Protein AF-A0A652NNW9-F1 (afdb_monomer_lite)

pLDDT: mean 70.36, std 19.03, range [35.19, 95.0]

Foldseek 3Di:
DDAAPQGKDKDWDQDPPDCKIKIWIDGHLATFKIFIDSDVVLVVQLHCCRNVPHAPVVSCVSRVRIDGDPVSVVCSVPVDDNPVRVVVRVVVVVVPPPPVNVVVVVVVVVVVVVVPPDPDPPPPDDDDDDDDDDDDDDD

Structure (mmCIF, N/CA/C/O backbone):
data_AF-A0A652NNW9-F1
#
_entry.id   AF-A0A652NNW9-F1
#
loop_
_atom_site.group_PDB
_atom_site.id
_atom_site.type_symbol
_atom_site.label_atom_id
_atom_site.label_alt_id
_atom_site.label_comp_id
_atom_site.label_asym_id
_atom_site.label_entity_id
_atom_site.label_seq_id
_atom_site.pdbx_PDB_ins_code
_atom_site.Cartn_x
_atom_site.Cartn_y
_atom_site.Cartn_z
_atom_site.occupancy
_atom_site.B_iso_or_equiv
_atom_site.auth_seq_id
_atom_site.auth_comp_id
_atom_site.auth_asym_id
_atom_site.auth_atom_id
_atom_site.pdbx_PDB_model_num
ATOM 1 N N . MET A 1 1 ? -8.348 4.248 -7.681 1.00 78.88 1 MET A N 1
ATOM 2 C CA . MET A 1 1 ? -7.909 4.688 -6.336 1.00 78.88 1 MET A CA 1
ATOM 3 C C . MET A 1 1 ? -9.017 4.327 -5.373 1.00 78.88 1 MET A C 1
ATOM 5 O O . MET A 1 1 ? -10.157 4.627 -5.691 1.00 78.88 1 MET A O 1
ATOM 9 N N . PHE A 1 2 ? -8.690 3.680 -4.256 1.00 80.44 2 PHE A N 1
ATOM 10 C CA . PHE A 1 2 ? -9.660 3.247 -3.246 1.00 80.44 2 PHE A CA 1
ATOM 11 C C . PHE A 1 2 ? -9.326 3.916 -1.918 1.00 80.44 2 PHE A C 1
ATOM 13 O O . PHE A 1 2 ? -8.153 3.932 -1.551 1.00 80.44 2 PHE A O 1
ATOM 20 N N . ASN A 1 3 ? -10.329 4.461 -1.232 1.00 83.75 3 ASN A N 1
ATOM 21 C CA . ASN A 1 3 ? -10.195 5.104 0.074 1.00 83.75 3 ASN A CA 1
ATOM 22 C C . ASN A 1 3 ? -11.152 4.441 1.060 1.00 83.75 3 ASN A C 1
ATOM 24 O O . ASN A 1 3 ? -12.248 4.038 0.673 1.00 83.75 3 ASN A O 1
ATOM 28 N N . THR A 1 4 ? -10.759 4.394 2.323 1.00 81.88 4 THR A N 1
ATOM 29 C CA . THR A 1 4 ? -11.580 3.912 3.436 1.00 81.88 4 THR A CA 1
ATOM 30 C C . THR A 1 4 ? -11.778 5.019 4.473 1.00 81.88 4 THR A C 1
ATOM 32 O O . THR A 1 4 ? -11.062 6.023 4.483 1.00 81.88 4 THR A O 1
ATOM 35 N N . ALA A 1 5 ? -12.773 4.849 5.348 1.00 78.12 5 ALA A N 1
ATOM 36 C CA . ALA A 1 5 ? -13.125 5.838 6.369 1.00 78.12 5 ALA A CA 1
ATOM 37 C C . ALA A 1 5 ? -12.022 6.053 7.424 1.00 78.12 5 ALA A C 1
ATOM 39 O O . ALA A 1 5 ? -11.925 7.131 7.997 1.00 78.12 5 ALA A O 1
ATOM 40 N N . ASP A 1 6 ? -11.158 5.060 7.641 1.00 79.94 6 ASP A N 1
ATOM 41 C CA . ASP A 1 6 ? -10.018 5.113 8.564 1.00 79.94 6 ASP A CA 1
ATOM 42 C C . ASP A 1 6 ? -8.763 5.759 7.946 1.00 79.94 6 ASP A C 1
ATOM 44 O O . ASP A 1 6 ? -7.664 5.632 8.479 1.00 79.94 6 ASP A O 1
ATOM 48 N N . GLY A 1 7 ? -8.898 6.441 6.803 1.00 81.19 7 GLY A N 1
ATOM 49 C CA . GLY A 1 7 ? -7.799 7.157 6.153 1.00 81.19 7 GLY A CA 1
ATOM 50 C C . GLY A 1 7 ? -6.817 6.258 5.401 1.00 81.19 7 GLY A C 1
ATOM 51 O O . GLY A 1 7 ? -5.797 6.750 4.906 1.00 81.19 7 GLY A O 1
ATOM 52 N N . ARG A 1 8 ? -7.105 4.956 5.266 1.00 86.81 8 ARG A N 1
ATOM 53 C CA . ARG A 1 8 ? -6.323 4.079 4.394 1.00 86.81 8 ARG A CA 1
ATOM 54 C C . ARG A 1 8 ? -6.695 4.293 2.936 1.00 86.81 8 ARG A C 1
ATOM 56 O O . ARG A 1 8 ? -7.828 4.598 2.561 1.00 86.81 8 ARG A O 1
ATOM 63 N N . ARG A 1 9 ? -5.699 4.118 2.075 1.00 91.06 9 ARG A N 1
ATOM 64 C CA . ARG A 1 9 ? -5.852 4.297 0.635 1.00 91.06 9 ARG A CA 1
ATOM 65 C C . ARG A 1 9 ? -4.994 3.325 -0.156 1.00 91.06 9 ARG A C 1
ATOM 67 O O . ARG A 1 9 ? -3.862 3.032 0.214 1.00 91.06 9 ARG A O 1
ATOM 74 N N . VAL A 1 10 ? -5.510 2.898 -1.305 1.00 91.56 10 VAL A N 1
ATOM 75 C CA . VAL A 1 10 ? -4.767 2.141 -2.319 1.00 91.56 10 VAL A CA 1
ATOM 76 C C . VAL A 1 10 ? -4.722 2.919 -3.626 1.00 91.56 10 VAL A C 1
ATOM 78 O O . VAL A 1 10 ? -5.746 3.374 -4.153 1.00 91.56 10 VAL A O 1
ATOM 81 N N . ILE A 1 11 ? -3.522 3.040 -4.186 1.00 90.88 11 ILE A N 1
ATOM 82 C CA . ILE A 1 11 ? -3.314 3.487 -5.561 1.00 90.88 11 ILE A CA 1
ATOM 83 C C . ILE A 1 11 ? -2.795 2.303 -6.367 1.00 90.88 11 ILE A C 1
ATOM 85 O O . ILE A 1 11 ? -1.743 1.751 -6.051 1.00 90.88 11 ILE A O 1
ATOM 89 N N . VAL A 1 12 ? -3.527 1.957 -7.423 1.00 90.69 12 VAL A N 1
ATOM 90 C CA . VAL A 1 12 ? -3.099 1.005 -8.447 1.00 90.69 12 VAL A CA 1
ATOM 91 C C . VAL A 1 12 ? -2.824 1.798 -9.716 1.00 90.69 12 VAL A C 1
ATOM 93 O O . VAL A 1 12 ? -3.669 2.593 -10.130 1.00 90.69 12 VAL A O 1
ATOM 96 N N . ALA A 1 13 ? -1.651 1.610 -10.308 1.00 88.31 13 ALA A N 1
ATOM 97 C CA . ALA A 1 13 ? -1.300 2.191 -11.596 1.00 88.31 13 ALA A CA 1
ATOM 98 C C . ALA A 1 13 ? -0.727 1.112 -12.511 1.00 88.31 13 ALA A C 1
ATOM 100 O O . ALA A 1 13 ? 0.170 0.365 -12.110 1.00 88.31 13 ALA A O 1
ATOM 101 N N . THR A 1 14 ? -1.241 1.048 -13.732 1.00 82.19 14 THR A N 1
ATOM 102 C CA . THR A 1 14 ? -0.769 0.152 -14.790 1.00 82.19 14 THR A CA 1
ATOM 103 C C . THR A 1 14 ? 0.314 0.882 -15.579 1.00 82.19 14 THR A C 1
ATOM 105 O O . THR A 1 14 ? 0.111 2.034 -15.947 1.00 82.19 14 THR A O 1
ATOM 108 N N . GLY A 1 15 ? 1.482 0.264 -15.762 1.00 69.81 15 GLY A N 1
ATOM 109 C CA . GLY A 1 15 ? 2.543 0.835 -16.596 1.00 69.81 15 GLY A CA 1
ATOM 110 C C . GLY A 1 15 ? 2.398 0.431 -18.063 1.00 69.81 15 GLY A C 1
ATOM 111 O O . GLY A 1 15 ? 1.981 -0.689 -18.351 1.00 69.81 15 GLY A O 1
ATOM 112 N N . ASP A 1 16 ? 2.824 1.312 -18.966 1.00 61.56 16 ASP A N 1
ATOM 113 C CA . ASP A 1 16 ? 2.581 1.210 -20.416 1.00 61.56 16 ASP A CA 1
ATOM 114 C C . ASP A 1 16 ? 3.426 0.135 -21.139 1.00 61.56 16 ASP A C 1
ATOM 116 O O . ASP A 1 16 ? 3.306 -0.020 -22.349 1.00 61.56 16 ASP A O 1
ATOM 120 N N . GLY A 1 17 ? 4.293 -0.607 -20.432 1.00 55.25 17 GLY A N 1
ATOM 121 C CA . GLY A 1 17 ? 5.323 -1.444 -21.069 1.00 55.25 17 GLY A C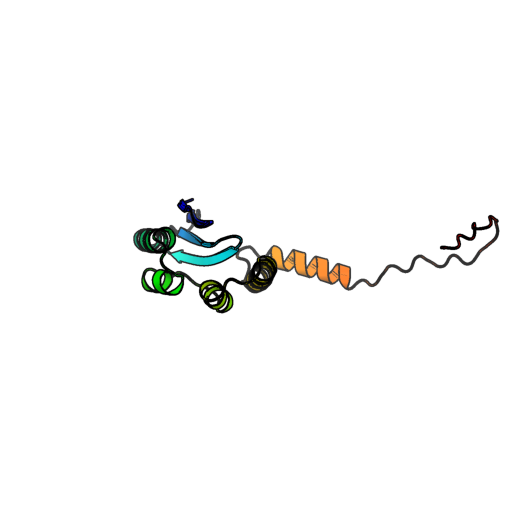A 1
ATOM 122 C C . GLY A 1 17 ? 5.360 -2.940 -20.737 1.00 55.25 17 GLY A C 1
ATOM 123 O O . GLY A 1 17 ? 6.032 -3.667 -21.452 1.00 55.25 17 GLY A O 1
ATOM 124 N N . GLU A 1 18 ? 4.690 -3.435 -19.687 1.00 60.97 18 GLU A N 1
ATOM 125 C CA . GLU A 1 18 ? 4.943 -4.817 -19.202 1.00 60.97 18 GLU A CA 1
ATOM 126 C C . GLU A 1 18 ? 3.744 -5.519 -18.529 1.00 60.97 18 GLU A C 1
ATOM 128 O O . GLU A 1 18 ? 3.934 -6.447 -17.748 1.00 60.97 18 GLU A O 1
ATOM 133 N N . HIS A 1 19 ? 2.496 -5.078 -18.751 1.00 63.62 19 HIS A N 1
ATOM 134 C CA . HIS A 1 19 ? 1.322 -5.593 -18.006 1.00 63.62 19 HIS A CA 1
ATOM 135 C C . HIS A 1 19 ? 1.517 -5.578 -16.480 1.00 63.62 19 HIS A C 1
ATOM 137 O O . HIS A 1 19 ? 0.910 -6.346 -15.738 1.00 63.62 19 HIS A O 1
ATOM 143 N N . ARG A 1 20 ? 2.402 -4.705 -15.992 1.00 80.50 20 ARG A N 1
ATOM 144 C CA . ARG A 1 20 ? 2.800 -4.674 -14.595 1.00 80.50 20 ARG A CA 1
ATOM 145 C C . ARG A 1 20 ? 1.973 -3.630 -13.872 1.00 80.50 20 ARG A C 1
ATOM 147 O O . ARG A 1 20 ? 2.058 -2.431 -14.144 1.00 80.50 20 ARG A O 1
ATOM 154 N N . HIS A 1 21 ? 1.189 -4.098 -12.920 1.00 86.44 21 HIS A N 1
ATOM 155 C CA . HIS A 1 21 ? 0.424 -3.278 -12.007 1.00 86.44 21 HIS A CA 1
ATOM 156 C C . HIS A 1 21 ? 1.310 -2.892 -10.829 1.00 86.44 21 HIS A C 1
ATOM 158 O O . HIS A 1 21 ? 1.831 -3.743 -10.109 1.00 86.44 21 HIS A O 1
ATOM 164 N N . SER A 1 22 ? 1.486 -1.592 -10.627 1.00 88.62 22 SER A N 1
ATOM 165 C CA . SER A 1 22 ? 2.101 -1.045 -9.424 1.00 88.62 22 SER A CA 1
ATOM 166 C C . SER A 1 22 ? 1.029 -0.734 -8.388 1.00 88.62 22 SER A C 1
ATOM 168 O O . SER A 1 22 ? 0.004 -0.133 -8.704 1.00 88.62 22 SER A O 1
ATOM 170 N N . VAL A 1 23 ? 1.281 -1.139 -7.148 1.00 90.25 23 VAL A N 1
ATOM 171 C CA . VAL A 1 23 ? 0.391 -0.939 -6.006 1.00 90.25 23 VAL A CA 1
ATOM 172 C C . VAL A 1 23 ? 1.119 -0.105 -4.962 1.00 90.25 23 VAL A C 1
ATOM 174 O O . VAL A 1 23 ? 2.298 -0.333 -4.670 1.00 90.25 23 VAL A O 1
ATOM 177 N N . ARG A 1 24 ? 0.422 0.882 -4.401 1.00 91.50 24 ARG A N 1
ATOM 178 C CA . ARG A 1 24 ? 0.881 1.692 -3.269 1.00 91.50 24 ARG A CA 1
ATOM 179 C C . ARG A 1 24 ? -0.200 1.714 -2.198 1.00 91.50 24 ARG A C 1
ATOM 181 O O . ARG A 1 24 ? -1.334 2.099 -2.490 1.00 91.50 24 ARG A O 1
ATOM 188 N N . LEU A 1 25 ? 0.175 1.312 -0.989 1.00 90.81 25 LEU A N 1
ATOM 189 C CA . LEU A 1 25 ? -0.684 1.267 0.190 1.00 90.81 25 LEU A CA 1
ATOM 190 C C . LEU A 1 25 ? -0.354 2.446 1.097 1.00 90.81 25 LEU A C 1
ATOM 192 O O . LEU A 1 25 ? 0.801 2.646 1.476 1.00 90.81 25 LEU A O 1
ATOM 196 N N . TYR A 1 26 ? -1.370 3.222 1.431 1.00 88.19 26 TYR A N 1
ATOM 197 C CA . TYR A 1 26 ? -1.282 4.387 2.292 1.00 88.19 26 TYR A CA 1
ATOM 198 C C . TYR A 1 26 ? -2.117 4.141 3.540 1.00 88.19 26 TYR A C 1
ATOM 200 O O . TYR A 1 26 ? -3.243 3.650 3.435 1.00 88.19 26 TYR A O 1
ATOM 208 N N . GLY A 1 27 ? -1.565 4.498 4.693 1.00 84.31 27 GLY A N 1
ATOM 209 C CA . GLY A 1 27 ? -2.329 4.728 5.915 1.00 84.31 27 GLY A CA 1
ATOM 210 C C . GLY A 1 27 ? -2.546 6.229 6.128 1.00 84.31 27 GLY A C 1
ATOM 211 O O . GLY A 1 27 ? -2.148 7.031 5.272 1.00 84.31 27 GLY A O 1
ATOM 212 N N . PRO A 1 28 ? -3.121 6.625 7.273 1.00 78.00 28 PRO A N 1
ATOM 213 C CA . PRO A 1 28 ? -3.298 8.029 7.629 1.00 78.00 28 PRO A CA 1
ATOM 214 C C . PRO A 1 28 ? -1.993 8.825 7.493 1.00 78.00 28 PRO A C 1
ATOM 216 O O . PRO A 1 28 ? -0.999 8.564 8.173 1.00 78.00 28 PRO A O 1
ATOM 219 N N . GLY A 1 29 ? -1.977 9.767 6.549 1.00 73.19 29 GLY A N 1
ATOM 220 C CA . GLY A 1 29 ? -0.863 10.693 6.336 1.00 73.19 29 GLY A CA 1
ATOM 221 C C . GLY A 1 29 ? 0.436 10.095 5.774 1.00 73.19 29 GLY A C 1
ATOM 222 O O . GLY A 1 29 ? 1.403 10.838 5.626 1.00 73.19 29 GLY A O 1
ATOM 223 N N . ALA A 1 30 ? 0.511 8.799 5.435 1.00 76.12 30 ALA A N 1
ATOM 224 C CA . ALA A 1 30 ? 1.768 8.202 4.961 1.00 76.12 30 ALA A CA 1
ATOM 225 C C . ALA A 1 30 ? 1.619 7.055 3.959 1.00 76.12 30 ALA A C 1
ATOM 227 O O . ALA A 1 30 ? 0.686 6.256 4.000 1.00 76.12 30 ALA A O 1
ATOM 228 N N . TRP A 1 31 ? 2.616 6.943 3.077 1.00 82.88 31 TRP A N 1
ATOM 229 C CA . TRP A 1 31 ? 2.834 5.770 2.232 1.00 82.88 31 TRP A CA 1
ATOM 230 C C . TRP A 1 31 ? 3.559 4.691 3.045 1.00 82.88 31 TRP A C 1
ATOM 232 O O . TRP A 1 31 ? 4.665 4.927 3.523 1.00 82.88 31 TRP A O 1
ATOM 242 N N . LEU A 1 32 ? 2.940 3.517 3.185 1.00 86.31 32 LEU A N 1
ATOM 243 C CA . LEU A 1 32 ? 3.426 2.432 4.039 1.00 86.31 32 LEU A CA 1
ATOM 244 C C . LEU A 1 32 ? 4.013 1.254 3.256 1.00 86.31 32 LEU A C 1
ATOM 246 O O . LEU A 1 32 ? 4.963 0.624 3.698 1.00 86.31 32 LEU A O 1
ATOM 250 N N . ALA A 1 33 ? 3.482 0.932 2.077 1.00 88.94 33 ALA A N 1
ATOM 251 C CA . ALA A 1 33 ? 3.996 -0.211 1.326 1.00 88.94 33 ALA A CA 1
ATOM 252 C C . ALA A 1 33 ? 3.806 -0.081 -0.178 1.00 88.94 33 ALA A C 1
ATOM 254 O O . ALA A 1 33 ? 2.957 0.668 -0.669 1.00 88.94 33 ALA A O 1
ATOM 255 N N . THR A 1 34 ? 4.617 -0.806 -0.943 1.00 90.88 34 THR A N 1
ATOM 256 C CA . THR A 1 34 ? 4.502 -0.842 -2.400 1.00 90.88 34 THR A CA 1
ATOM 257 C C . THR A 1 34 ? 4.893 -2.180 -2.973 1.00 90.88 34 THR A C 1
ATOM 259 O O . THR A 1 34 ? 5.718 -2.887 -2.409 1.00 90.88 34 THR A O 1
ATOM 262 N N . GLY A 1 35 ? 4.345 -2.488 -4.136 1.00 89.50 35 GLY A N 1
ATOM 263 C CA . GLY A 1 35 ? 4.698 -3.675 -4.886 1.00 89.50 35 GLY A CA 1
ATOM 264 C C . GLY A 1 35 ? 4.410 -3.481 -6.362 1.00 89.50 35 GLY A C 1
ATOM 265 O O . GLY A 1 35 ? 3.713 -2.541 -6.755 1.00 89.50 35 GLY A O 1
ATOM 266 N N . ALA A 1 36 ? 4.959 -4.363 -7.190 1.00 90.25 36 ALA A N 1
ATOM 267 C CA . ALA A 1 36 ? 4.619 -4.414 -8.601 1.00 90.25 36 ALA A CA 1
ATOM 268 C C . ALA A 1 36 ? 4.526 -5.861 -9.085 1.00 90.25 36 ALA A C 1
ATOM 270 O O . ALA A 1 36 ? 5.514 -6.593 -9.019 1.00 90.25 36 ALA A O 1
ATOM 271 N N . THR A 1 37 ? 3.376 -6.234 -9.634 1.00 88.88 37 THR A N 1
ATOM 272 C CA . THR A 1 37 ? 3.076 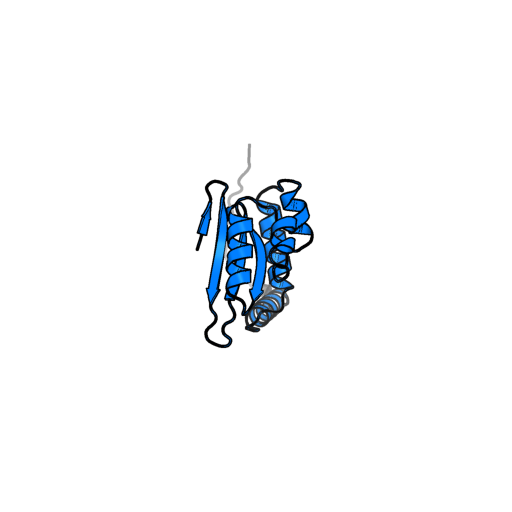-7.588 -10.117 1.00 88.88 37 THR A CA 1
ATOM 273 C C . THR A 1 37 ? 2.417 -7.530 -11.491 1.00 88.88 37 THR A C 1
ATOM 275 O O . THR A 1 37 ? 1.739 -6.555 -11.807 1.00 88.88 37 THR A O 1
ATOM 278 N N . SER A 1 38 ? 2.634 -8.547 -12.319 1.00 90.12 38 SER A N 1
ATOM 279 C CA . SER A 1 38 ? 1.894 -8.754 -13.568 1.00 90.12 38 SER A CA 1
ATOM 280 C C . SER A 1 38 ? 0.584 -9.517 -13.359 1.00 90.12 38 SER A C 1
ATOM 282 O O . SER A 1 38 ? -0.176 -9.679 -14.303 1.00 90.12 38 SER A O 1
ATOM 284 N N . GLU A 1 39 ? 0.312 -9.990 -12.140 1.00 90.62 39 GLU A N 1
ATOM 285 C CA . GLU A 1 39 ? -0.864 -10.796 -11.813 1.00 90.62 39 GLU A CA 1
ATOM 286 C C . GLU A 1 39 ? -1.996 -9.923 -11.244 1.00 90.62 39 GLU A C 1
ATOM 288 O O . GLU A 1 39 ? -1.906 -9.463 -10.099 1.00 90.62 39 GLU A O 1
ATOM 293 N N . PRO A 1 40 ? -3.103 -9.711 -11.982 1.00 90.69 40 PRO A N 1
ATOM 294 C CA . PRO A 1 40 ? -4.203 -8.868 -11.515 1.00 90.69 40 PRO A CA 1
ATOM 295 C C . PRO A 1 40 ? -4.884 -9.422 -10.258 1.00 90.69 40 PRO A C 1
ATOM 297 O O . PRO A 1 40 ? -5.284 -8.655 -9.385 1.00 90.69 40 PRO A O 1
ATOM 300 N N . ALA A 1 41 ? -4.970 -10.749 -10.122 1.00 93.00 41 ALA A N 1
ATOM 301 C CA . ALA A 1 41 ? -5.549 -11.392 -8.942 1.00 93.00 41 ALA A CA 1
ATOM 302 C C . ALA A 1 41 ? -4.789 -11.017 -7.659 1.00 93.00 41 ALA A C 1
ATOM 304 O O . ALA A 1 41 ? -5.404 -10.675 -6.650 1.00 93.00 41 ALA A O 1
ATOM 305 N N . ALA A 1 42 ? -3.456 -10.972 -7.716 1.00 92.50 42 ALA A N 1
ATOM 306 C CA . ALA A 1 42 ? -2.633 -10.553 -6.588 1.00 92.50 42 ALA A CA 1
ATOM 307 C C . ALA A 1 42 ? -2.878 -9.075 -6.216 1.00 92.50 42 ALA A C 1
ATOM 309 O O . ALA A 1 42 ? -2.918 -8.728 -5.035 1.00 92.50 42 ALA A O 1
ATOM 310 N N . VAL A 1 43 ? -3.116 -8.198 -7.201 1.00 93.44 43 VAL A N 1
ATOM 311 C CA . VAL A 1 43 ? -3.501 -6.792 -6.958 1.00 93.44 43 VAL A CA 1
ATOM 312 C C . VAL A 1 43 ? -4.838 -6.696 -6.229 1.00 93.44 43 VAL A C 1
ATOM 314 O O . VAL A 1 43 ? -4.972 -5.898 -5.297 1.00 93.44 43 VAL A O 1
ATOM 317 N N . VAL A 1 44 ? -5.820 -7.502 -6.639 1.00 93.94 44 VAL A N 1
ATOM 318 C CA . VAL A 1 44 ? -7.141 -7.550 -5.998 1.00 93.94 44 VAL A CA 1
ATOM 319 C C . VAL A 1 44 ? -7.016 -8.039 -4.559 1.00 93.94 44 VAL A C 1
ATOM 321 O O . VAL A 1 44 ? -7.550 -7.385 -3.669 1.00 93.94 44 VAL A O 1
ATOM 324 N N . LEU A 1 45 ? -6.251 -9.107 -4.308 1.00 95.00 45 LEU A N 1
ATOM 325 C CA . LEU A 1 45 ? -6.002 -9.621 -2.956 1.00 95.00 45 LEU A CA 1
ATOM 326 C C . LEU A 1 45 ? -5.338 -8.573 -2.055 1.00 95.00 45 LEU A C 1
ATOM 328 O O . LEU A 1 45 ? -5.810 -8.334 -0.945 1.00 95.00 45 LEU A O 1
ATOM 332 N N . ALA A 1 46 ? -4.298 -7.893 -2.549 1.00 94.19 46 ALA A N 1
ATOM 333 C CA . ALA A 1 46 ? -3.637 -6.816 -1.812 1.00 94.19 46 ALA A CA 1
ATOM 334 C C . ALA A 1 46 ? -4.604 -5.668 -1.484 1.00 94.19 46 ALA A C 1
ATOM 336 O O . ALA A 1 46 ? -4.615 -5.153 -0.366 1.00 94.19 46 ALA A O 1
ATOM 337 N N . THR A 1 47 ? -5.421 -5.271 -2.464 1.00 93.50 47 THR A N 1
ATOM 338 C CA . THR A 1 47 ? -6.382 -4.173 -2.315 1.00 93.50 47 THR A CA 1
ATOM 339 C C . THR A 1 47 ? -7.459 -4.542 -1.303 1.00 93.50 47 THR A C 1
ATOM 341 O O . THR A 1 47 ? -7.663 -3.790 -0.358 1.00 93.50 47 THR A O 1
ATOM 344 N N . ALA A 1 48 ? -8.087 -5.711 -1.460 1.00 94.44 48 ALA A N 1
ATOM 345 C CA . ALA A 1 48 ? -9.150 -6.193 -0.587 1.00 94.44 48 ALA A CA 1
ATOM 346 C C . ALA A 1 48 ? -8.670 -6.379 0.856 1.00 94.44 48 ALA A C 1
ATOM 348 O O . ALA A 1 48 ? -9.358 -5.948 1.778 1.00 94.44 48 ALA A O 1
ATOM 349 N N . ALA A 1 49 ? -7.477 -6.952 1.059 1.00 94.50 49 ALA A N 1
ATOM 350 C CA . ALA A 1 49 ? -6.888 -7.078 2.388 1.00 94.50 49 ALA A CA 1
ATOM 351 C C . ALA A 1 49 ? -6.690 -5.698 3.035 1.00 94.50 49 ALA A C 1
ATOM 353 O O . ALA A 1 49 ? -7.164 -5.462 4.146 1.00 94.50 49 ALA A O 1
ATOM 354 N N . TRP A 1 50 ? -6.060 -4.760 2.322 1.00 93.88 50 TRP A N 1
ATOM 355 C CA . TRP A 1 50 ? -5.754 -3.437 2.864 1.00 93.88 50 TRP A CA 1
ATOM 356 C C . TRP A 1 50 ? -7.006 -2.607 3.167 1.00 93.88 50 TRP A C 1
ATOM 358 O O . TRP A 1 50 ? -7.137 -2.066 4.267 1.00 93.88 50 TRP A O 1
ATOM 368 N N . THR A 1 51 ? -7.943 -2.520 2.216 1.00 91.50 51 THR A N 1
ATOM 369 C CA . THR A 1 51 ? -9.195 -1.765 2.395 1.00 91.50 51 THR A CA 1
ATOM 370 C C . THR A 1 51 ? -10.170 -2.461 3.339 1.00 91.50 51 THR A C 1
ATOM 372 O O . THR A 1 51 ? -11.044 -1.810 3.897 1.00 91.50 51 THR A O 1
ATOM 375 N N . GLY A 1 52 ? -10.016 -3.772 3.544 1.00 89.38 52 GLY A N 1
ATOM 376 C CA . GLY A 1 52 ? -10.733 -4.544 4.558 1.00 89.38 52 GLY A CA 1
ATOM 377 C C . GLY A 1 52 ? -10.173 -4.382 5.976 1.00 89.38 52 GLY A C 1
ATOM 378 O O . GLY A 1 52 ? -10.627 -5.072 6.884 1.00 89.38 52 GLY A O 1
ATOM 379 N N . GLY A 1 53 ? -9.180 -3.509 6.180 1.00 89.19 53 GLY A N 1
ATOM 380 C CA . GLY A 1 53 ? -8.611 -3.221 7.497 1.00 89.19 53 GLY A CA 1
ATOM 381 C C . GLY A 1 53 ? -7.493 -4.172 7.935 1.00 89.19 53 GLY A C 1
ATOM 382 O O . GLY A 1 53 ? -7.006 -4.060 9.061 1.00 89.19 53 GLY A O 1
ATOM 383 N N . ALA A 1 54 ? -7.033 -5.092 7.078 1.00 90.12 54 ALA A N 1
ATOM 384 C CA . ALA A 1 54 ? -5.899 -5.950 7.414 1.00 90.12 54 ALA A CA 1
ATOM 385 C C . ALA A 1 54 ? -4.623 -5.119 7.603 1.00 90.12 54 ALA A C 1
ATOM 387 O O . ALA A 1 54 ? -4.384 -4.162 6.867 1.00 90.12 54 ALA A O 1
ATOM 388 N N . GLY A 1 55 ? -3.789 -5.491 8.575 1.00 90.12 55 GLY A N 1
ATOM 389 C CA . GLY A 1 55 ? -2.486 -4.851 8.740 1.00 90.12 55 GLY A CA 1
ATOM 390 C C . GLY A 1 55 ? -1.512 -5.167 7.595 1.00 90.12 55 GLY A C 1
ATOM 391 O O . GLY A 1 55 ? -1.784 -6.040 6.763 1.00 90.12 55 GLY A O 1
ATOM 392 N N . LEU A 1 56 ? -0.362 -4.500 7.553 1.00 90.75 56 LEU A N 1
ATOM 393 C CA . LEU A 1 56 ? 0.704 -4.691 6.568 1.00 90.75 56 LEU A CA 1
ATOM 394 C C . LEU A 1 56 ? 1.203 -6.134 6.538 1.00 90.75 56 LEU A C 1
ATOM 396 O O . LEU A 1 56 ? 1.387 -6.681 5.453 1.00 90.75 56 LEU A O 1
ATOM 400 N N . GLU A 1 57 ? 1.359 -6.782 7.694 1.00 91.88 57 GLU A N 1
ATOM 401 C CA . GLU A 1 57 ? 1.797 -8.184 7.759 1.00 91.88 57 GLU A CA 1
ATOM 402 C C . GLU A 1 57 ? 0.789 -9.130 7.102 1.00 91.88 57 GLU A C 1
ATOM 404 O O . GLU A 1 57 ? 1.157 -9.932 6.243 1.00 91.88 57 GLU A O 1
ATOM 409 N N . ARG A 1 58 ? -0.502 -9.004 7.439 1.00 92.25 58 ARG A N 1
ATOM 410 C CA . ARG A 1 58 ? -1.562 -9.814 6.812 1.00 92.25 58 ARG A CA 1
ATOM 411 C C . ARG A 1 58 ? -1.719 -9.493 5.333 1.00 92.25 58 ARG A C 1
ATOM 413 O O . ARG A 1 58 ? -1.922 -10.400 4.532 1.00 92.25 58 ARG A O 1
ATOM 420 N N . THR A 1 59 ? -1.598 -8.221 4.964 1.00 93.69 59 THR A N 1
ATOM 421 C CA . THR A 1 59 ? -1.655 -7.794 3.565 1.00 93.69 59 THR A CA 1
ATOM 422 C C . THR A 1 59 ? -0.497 -8.395 2.773 1.00 93.69 59 THR A C 1
ATOM 424 O O . THR A 1 59 ? -0.711 -8.907 1.680 1.00 93.69 59 THR A O 1
ATOM 427 N N . ARG A 1 60 ? 0.716 -8.420 3.336 1.00 92.75 60 ARG A N 1
ATOM 428 C CA . ARG A 1 60 ? 1.885 -9.067 2.730 1.00 92.75 60 ARG A CA 1
ATOM 429 C C . ARG A 1 60 ? 1.743 -10.587 2.666 1.00 92.75 60 ARG A C 1
ATOM 431 O O . ARG A 1 60 ? 2.153 -11.177 1.675 1.00 92.75 60 ARG A O 1
ATOM 438 N N . ALA A 1 61 ? 1.149 -11.221 3.675 1.00 93.19 61 ALA A N 1
ATOM 439 C CA . ALA A 1 61 ? 0.871 -12.656 3.639 1.00 93.19 61 ALA A CA 1
ATOM 440 C C . ALA A 1 61 ? -0.107 -13.018 2.505 1.00 93.19 61 ALA A C 1
ATOM 442 O O . ALA A 1 61 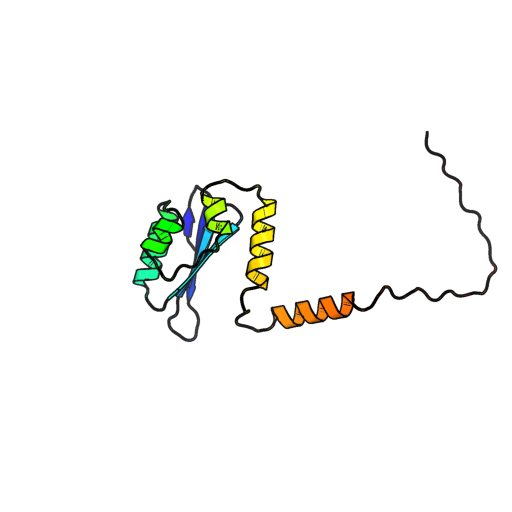? 0.109 -13.999 1.801 1.00 93.19 61 ALA A O 1
ATOM 443 N N . ALA A 1 62 ? -1.140 -12.195 2.285 1.00 91.88 62 ALA A N 1
ATOM 444 C CA . ALA A 1 62 ? -2.081 -12.356 1.174 1.00 91.88 62 ALA A CA 1
ATOM 445 C C . ALA A 1 62 ? -1.487 -11.958 -0.192 1.00 91.88 62 ALA A C 1
ATOM 447 O O . ALA A 1 62 ? -1.921 -12.455 -1.229 1.00 91.88 62 ALA A O 1
ATOM 448 N N . ALA A 1 63 ? -0.507 -11.052 -0.200 1.00 93.62 63 ALA A N 1
ATOM 449 C CA . ALA A 1 63 ? 0.117 -10.503 -1.397 1.00 93.62 63 ALA A CA 1
ATOM 450 C C . ALA A 1 63 ? 1.640 -10.325 -1.211 1.00 93.62 63 ALA A C 1
ATOM 452 O O . ALA A 1 63 ? 2.110 -9.212 -0.950 1.00 93.62 63 ALA A O 1
ATOM 453 N N . PRO A 1 64 ? 2.446 -11.393 -1.399 1.00 93.00 64 PRO A N 1
ATOM 454 C CA . PRO A 1 64 ? 3.885 -11.380 -1.098 1.00 93.00 64 PRO A CA 1
ATOM 455 C C . PRO A 1 64 ? 4.723 -10.385 -1.913 1.00 93.00 64 PRO A C 1
ATOM 457 O O . PRO A 1 64 ? 5.838 -10.048 -1.518 1.00 93.00 64 PRO A O 1
ATOM 460 N N . PHE A 1 65 ? 4.192 -9.891 -3.036 1.00 88.38 65 PHE A N 1
ATOM 461 C CA . PHE A 1 65 ? 4.829 -8.857 -3.859 1.00 88.38 65 PHE A CA 1
ATOM 462 C C . PHE A 1 65 ? 4.800 -7.458 -3.214 1.00 88.38 65 PHE A C 1
ATOM 464 O O . PHE A 1 65 ? 5.396 -6.519 -3.749 1.00 88.38 65 PHE A O 1
ATOM 471 N N . ILE A 1 66 ? 4.069 -7.290 -2.107 1.00 91.69 66 ILE A N 1
ATOM 472 C CA . ILE A 1 66 ? 4.035 -6.057 -1.326 1.00 91.69 66 ILE A CA 1
ATOM 473 C C . ILE A 1 66 ? 5.252 -6.010 -0.400 1.00 91.69 66 ILE A C 1
ATOM 475 O O . ILE A 1 66 ? 5.469 -6.880 0.442 1.00 91.69 66 ILE A O 1
ATOM 479 N N . HIS A 1 67 ? 6.022 -4.936 -0.530 1.00 87.62 67 HIS A N 1
ATOM 480 C CA . HIS A 1 67 ? 7.188 -4.642 0.286 1.00 87.62 67 HIS A CA 1
ATOM 481 C C . HIS A 1 67 ? 6.915 -3.444 1.197 1.00 87.62 67 HIS A C 1
ATOM 483 O O . HIS A 1 67 ? 6.464 -2.382 0.750 1.00 87.62 67 HIS A O 1
ATOM 489 N N . CYS A 1 68 ? 7.238 -3.620 2.471 1.00 84.56 68 CYS A N 1
ATOM 490 C CA . CYS A 1 68 ? 7.115 -2.641 3.540 1.00 84.56 68 CYS A CA 1
ATOM 491 C C . CYS A 1 68 ? 8.459 -2.571 4.286 1.00 84.56 68 CYS A C 1
ATOM 493 O O . CYS A 1 68 ? 9.130 -3.594 4.429 1.00 84.56 68 CYS A O 1
ATOM 495 N N . GLY A 1 69 ? 8.882 -1.371 4.686 1.00 78.25 69 GLY A N 1
ATOM 496 C CA . GLY A 1 69 ? 10.110 -1.185 5.469 1.00 78.25 69 GLY A CA 1
ATOM 497 C C . GLY A 1 69 ? 9.860 -1.438 6.956 1.00 78.25 69 GLY A C 1
ATOM 498 O O . GLY A 1 69 ? 8.725 -1.310 7.410 1.00 78.25 69 GLY A O 1
ATOM 499 N N . ASP A 1 70 ? 10.897 -1.739 7.735 1.00 79.19 70 ASP A N 1
ATOM 500 C CA . ASP A 1 70 ? 10.737 -2.061 9.164 1.00 79.19 70 ASP A CA 1
ATOM 501 C C . ASP A 1 70 ? 10.025 -0.943 9.947 1.00 79.19 70 ASP A C 1
ATOM 503 O O . ASP A 1 70 ? 9.129 -1.217 10.741 1.00 79.19 70 ASP A O 1
ATOM 507 N N . TRP A 1 71 ? 10.304 0.329 9.633 1.00 75.62 71 TRP A N 1
ATOM 508 C CA . TRP A 1 71 ? 9.626 1.476 10.260 1.00 75.62 71 TRP A CA 1
ATOM 509 C C . TRP A 1 71 ? 8.107 1.490 10.029 1.00 75.62 71 TRP A C 1
ATOM 511 O O . TRP A 1 71 ? 7.356 1.992 10.861 1.00 75.62 71 TRP A O 1
ATOM 521 N N . THR A 1 72 ? 7.635 0.942 8.905 1.00 83.00 72 THR A N 1
ATOM 522 C CA . THR A 1 72 ? 6.202 0.910 8.564 1.00 83.00 72 THR A CA 1
ATOM 523 C C . THR A 1 72 ? 5.458 -0.124 9.399 1.00 83.00 72 THR A C 1
ATOM 525 O O . THR A 1 72 ? 4.316 0.118 9.782 1.00 83.00 72 THR A O 1
ATOM 528 N N . LEU A 1 73 ? 6.129 -1.230 9.742 1.00 81.25 73 LEU A N 1
ATOM 529 C CA . LEU A 1 73 ? 5.620 -2.242 10.666 1.00 81.25 73 LEU A CA 1
ATOM 530 C C . LEU A 1 73 ? 5.603 -1.705 12.098 1.00 81.25 73 LEU A C 1
ATOM 532 O O . LEU A 1 73 ? 4.611 -1.879 12.801 1.00 81.25 73 LEU A O 1
ATOM 536 N N . THR A 1 74 ? 6.659 -0.997 12.509 1.00 79.25 74 THR A N 1
ATOM 537 C CA . THR A 1 74 ? 6.695 -0.310 13.808 1.00 79.25 74 THR A CA 1
ATOM 538 C C . THR A 1 74 ? 5.562 0.707 13.921 1.00 79.25 74 THR A C 1
ATOM 540 O O . THR A 1 74 ? 4.823 0.679 14.899 1.00 79.25 74 THR A O 1
ATOM 543 N N . ARG A 1 75 ? 5.341 1.532 12.887 1.00 73.50 75 ARG A N 1
ATOM 544 C CA . ARG A 1 75 ? 4.251 2.520 12.863 1.00 73.50 75 ARG A CA 1
ATOM 545 C C . ARG A 1 75 ? 2.859 1.892 12.958 1.00 73.50 75 ARG A C 1
ATOM 547 O O . ARG A 1 75 ? 1.947 2.479 13.527 1.00 73.50 75 ARG A O 1
ATOM 554 N N . GLU A 1 76 ? 2.654 0.742 12.330 1.00 76.56 76 GLU A N 1
ATOM 555 C CA . GLU A 1 76 ? 1.356 0.073 12.402 1.00 76.56 76 GLU A CA 1
ATOM 556 C C . GLU A 1 76 ? 1.049 -0.436 13.818 1.00 76.56 76 GLU A C 1
ATOM 558 O O . GLU A 1 76 ? -0.113 -0.480 14.217 1.00 76.56 76 GLU A O 1
ATOM 563 N N . ARG A 1 77 ? 2.088 -0.789 14.582 1.00 74.94 77 ARG A N 1
ATOM 564 C CA . ARG A 1 77 ? 1.971 -1.239 15.974 1.00 74.94 77 ARG A CA 1
ATOM 565 C C . ARG A 1 77 ? 1.887 -0.076 16.964 1.00 74.94 77 ARG A C 1
ATOM 567 O O . ARG A 1 77 ? 1.210 -0.206 17.978 1.00 74.94 77 ARG A O 1
ATOM 574 N N . GLU A 1 78 ? 2.540 1.042 16.663 1.00 70.50 78 GLU A N 1
ATOM 575 C CA . GLU A 1 78 ? 2.593 2.228 17.514 1.00 70.50 78 GLU A CA 1
ATOM 576 C C . GLU A 1 78 ? 2.362 3.494 16.671 1.00 70.50 78 GLU A C 1
ATOM 578 O O . GLU A 1 78 ? 3.167 3.788 15.780 1.00 70.50 78 GLU A O 1
ATOM 583 N N . PRO A 1 79 ? 1.272 4.254 16.899 1.00 63.28 79 PRO A N 1
ATOM 584 C CA . PRO A 1 79 ? 1.000 5.476 16.151 1.00 63.28 79 PRO A CA 1
ATOM 585 C C . PRO A 1 79 ? 2.097 6.524 16.397 1.00 63.28 79 PRO A C 1
ATOM 587 O O . PRO A 1 79 ? 2.062 7.258 17.379 1.00 63.28 79 PRO A O 1
ATOM 590 N N . LEU A 1 80 ? 3.081 6.593 15.501 1.00 59.97 80 LEU A N 1
ATOM 591 C CA . LEU A 1 80 ? 4.094 7.650 15.505 1.00 59.97 80 LEU A CA 1
ATOM 592 C C . LEU A 1 80 ? 3.451 9.004 15.159 1.00 59.97 80 LEU A C 1
ATOM 594 O O . LEU A 1 80 ? 2.562 9.059 14.299 1.00 59.97 80 LEU A O 1
ATOM 598 N N . ASP A 1 81 ? 3.938 10.076 15.793 1.00 62.75 81 ASP A N 1
ATOM 599 C CA . ASP A 1 81 ? 3.553 11.466 15.503 1.00 62.75 81 ASP A CA 1
ATOM 600 C C . ASP A 1 81 ? 3.704 11.772 14.003 1.00 62.75 81 ASP A C 1
ATOM 602 O O . ASP A 1 81 ? 4.606 11.258 13.353 1.00 62.75 81 ASP A O 1
ATOM 606 N N . GLU A 1 82 ? 2.836 12.596 13.416 1.00 58.69 82 GLU A N 1
ATOM 607 C CA . GLU A 1 82 ? 2.679 12.733 11.958 1.00 58.69 82 GLU A CA 1
ATOM 608 C C . GLU A 1 82 ? 3.960 13.178 11.221 1.00 58.69 82 GLU A C 1
ATOM 610 O O . GLU A 1 82 ? 4.144 12.875 10.035 1.00 58.69 82 GLU A O 1
ATOM 615 N N . VAL A 1 83 ? 4.871 13.859 11.921 1.00 61.41 83 VAL A N 1
ATOM 616 C CA . VAL A 1 83 ? 6.110 14.423 11.367 1.00 61.41 83 VAL A CA 1
ATOM 617 C C . VAL A 1 83 ? 7.172 13.354 11.099 1.00 61.41 83 VAL A C 1
ATOM 619 O O . VAL A 1 83 ? 7.829 13.369 10.053 1.00 61.41 83 VAL A O 1
ATOM 622 N N . GLU A 1 84 ? 7.354 12.413 12.019 1.00 63.62 84 GLU A N 1
ATOM 623 C CA . GLU A 1 84 ? 8.439 11.427 11.967 1.00 63.62 84 GLU A CA 1
ATOM 624 C C . GLU A 1 84 ? 8.314 10.449 10.771 1.00 63.62 84 GLU A C 1
ATOM 626 O O . GLU A 1 84 ? 9.292 10.214 10.053 1.00 63.62 84 GLU A O 1
ATOM 631 N N . PRO A 1 85 ? 7.112 9.958 10.422 1.00 59.59 85 PRO A N 1
ATOM 632 C CA . PRO A 1 85 ? 6.884 9.103 9.266 1.00 59.59 85 PRO A CA 1
ATOM 633 C C . PRO A 1 85 ? 7.063 9.811 7.928 1.00 59.59 85 PRO A C 1
ATOM 635 O O . PRO A 1 85 ? 7.498 9.185 6.961 1.00 59.59 85 PRO A O 1
ATOM 638 N N . ALA A 1 86 ? 6.751 11.108 7.843 1.00 62.84 86 ALA A N 1
ATOM 639 C CA . ALA A 1 86 ? 7.014 11.892 6.639 1.00 62.84 86 ALA A CA 1
ATOM 640 C C . ALA A 1 86 ? 8.528 11.997 6.375 1.00 62.84 86 ALA A C 1
ATOM 642 O O . ALA A 1 86 ? 8.968 11.968 5.219 1.00 62.84 86 ALA A O 1
ATOM 643 N N . TRP A 1 87 ? 9.335 12.050 7.439 1.00 63.03 87 TRP A N 1
ATOM 644 C CA . TRP A 1 87 ? 10.794 12.027 7.366 1.00 63.03 87 TRP A CA 1
ATOM 645 C C . TRP A 1 87 ? 11.357 10.656 6.988 1.00 63.03 87 TRP A C 1
ATOM 647 O O . TRP A 1 87 ? 12.154 10.580 6.046 1.00 63.03 87 TRP A O 1
ATOM 657 N N . TRP A 1 88 ? 10.907 9.575 7.632 1.00 64.75 88 TRP A N 1
ATOM 658 C CA . TRP A 1 88 ? 11.310 8.208 7.274 1.00 64.75 88 TRP A CA 1
ATOM 659 C C . TRP A 1 88 ? 10.948 7.862 5.831 1.00 64.75 88 TRP A C 1
ATOM 661 O O . TRP A 1 88 ? 11.782 7.358 5.074 1.00 64.75 88 TRP A O 1
ATOM 671 N N . PHE A 1 89 ? 9.753 8.263 5.397 1.00 63.19 89 PHE A N 1
ATOM 672 C CA . PHE A 1 89 ? 9.322 8.151 4.012 1.00 63.19 89 PHE A CA 1
ATOM 673 C C . PHE A 1 89 ? 10.275 8.862 3.036 1.00 63.19 89 PHE A C 1
ATOM 675 O O . PHE A 1 89 ? 10.645 8.319 1.986 1.00 63.19 89 PHE A O 1
ATOM 682 N N . LYS A 1 90 ? 10.696 10.085 3.374 1.00 63.25 90 LYS A N 1
ATOM 683 C CA . LYS A 1 90 ? 11.603 10.893 2.550 1.00 63.25 90 LYS A CA 1
ATOM 684 C C . LYS A 1 90 ? 13.000 10.277 2.471 1.00 63.25 90 LYS A C 1
ATOM 686 O O . LYS A 1 90 ? 13.623 10.337 1.410 1.00 63.25 90 LYS A O 1
ATOM 691 N N . LEU A 1 91 ? 13.481 9.673 3.556 1.00 63.22 91 LEU A N 1
ATOM 692 C CA . LEU A 1 91 ? 14.756 8.954 3.596 1.00 63.22 91 LEU A CA 1
ATOM 693 C C . LEU A 1 91 ? 14.703 7.676 2.755 1.00 63.22 91 LEU A C 1
ATOM 695 O O . LEU A 1 91 ? 15.548 7.485 1.882 1.00 63.22 91 LEU A O 1
ATOM 699 N N . GLU A 1 92 ? 13.678 6.844 2.919 1.00 63.06 92 GLU A N 1
ATOM 700 C CA . GLU A 1 92 ? 13.595 5.585 2.177 1.00 63.06 92 GLU A CA 1
ATOM 701 C C . GLU A 1 92 ? 13.346 5.806 0.677 1.00 63.06 92 GLU A C 1
ATOM 703 O O . GLU A 1 92 ? 13.946 5.142 -0.171 1.00 63.06 92 GLU A O 1
ATOM 708 N N . SER A 1 93 ? 12.546 6.813 0.318 1.00 59.09 93 SER A N 1
ATOM 709 C CA . SER A 1 93 ? 12.347 7.216 -1.081 1.00 59.09 93 SER A CA 1
ATOM 710 C C . SER A 1 93 ? 13.634 7.695 -1.759 1.00 59.09 93 SER A C 1
ATOM 712 O O . SER A 1 93 ? 13.771 7.547 -2.973 1.00 59.09 93 SER A O 1
ATOM 714 N N . ARG A 1 94 ? 14.583 8.261 -0.998 1.00 61.22 94 ARG A N 1
ATOM 715 C CA . ARG A 1 94 ? 15.917 8.645 -1.497 1.00 61.22 94 ARG A CA 1
ATOM 716 C C . ARG A 1 94 ? 16.849 7.443 -1.644 1.00 61.22 94 ARG A C 1
ATOM 718 O O . ARG A 1 94 ? 17.662 7.423 -2.569 1.00 61.22 94 ARG A O 1
ATOM 725 N N . SER A 1 95 ? 16.725 6.458 -0.757 1.00 54.78 95 SER A N 1
ATOM 726 C CA . SER A 1 95 ? 17.522 5.227 -0.779 1.00 54.78 95 SER A CA 1
ATOM 727 C C . SER A 1 95 ? 17.078 4.258 -1.877 1.00 54.78 95 SER A C 1
ATOM 729 O O . SER A 1 95 ? 17.906 3.539 -2.439 1.00 54.78 95 SER A O 1
ATOM 731 N N . ARG A 1 96 ? 15.793 4.270 -2.255 1.00 51.69 96 ARG A N 1
ATOM 732 C CA . ARG A 1 96 ? 15.285 3.454 -3.364 1.00 51.69 96 ARG A CA 1
ATOM 733 C C . ARG A 1 96 ? 15.860 3.947 -4.700 1.00 51.69 96 ARG A C 1
ATOM 735 O O . ARG A 1 96 ? 15.776 5.140 -5.005 1.00 51.69 96 ARG A O 1
ATOM 742 N N . PRO A 1 97 ? 16.443 3.066 -5.536 1.00 41.66 97 PRO A N 1
ATOM 743 C CA . PRO A 1 97 ? 16.93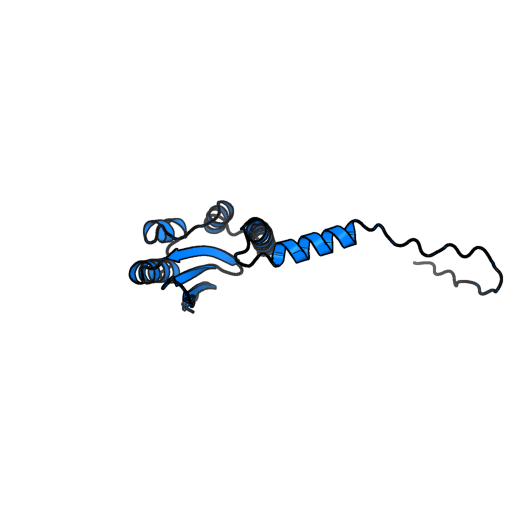2 3.464 -6.846 1.00 41.66 97 PRO A CA 1
ATOM 744 C C . PRO A 1 97 ? 15.758 3.998 -7.671 1.00 41.66 97 PRO A C 1
ATOM 746 O O . PRO A 1 97 ? 14.817 3.279 -8.001 1.00 41.66 97 PRO A O 1
ATOM 749 N N . SER A 1 98 ? 15.792 5.293 -7.983 1.00 51.03 98 SER A N 1
ATOM 750 C CA . SER A 1 98 ? 14.788 5.909 -8.843 1.00 51.03 98 SER A CA 1
ATOM 751 C C . SER A 1 98 ? 14.774 5.198 -10.197 1.00 51.03 98 SER A C 1
ATOM 753 O O . SER A 1 98 ? 15.809 5.173 -10.865 1.00 51.03 98 SER A O 1
ATOM 755 N N . ARG A 1 99 ? 13.609 4.713 -10.644 1.00 48.19 99 ARG A N 1
ATOM 756 C CA . ARG A 1 99 ? 13.427 4.130 -11.990 1.00 48.19 99 ARG A CA 1
ATOM 757 C C . ARG A 1 99 ? 13.820 5.074 -13.138 1.00 48.19 99 ARG A C 1
ATOM 759 O O . ARG A 1 99 ? 14.029 4.615 -14.248 1.00 48.19 99 ARG A O 1
ATOM 766 N N . THR A 1 100 ? 13.946 6.376 -12.881 1.00 49.59 100 THR A N 1
ATOM 767 C CA . THR A 1 100 ? 14.220 7.400 -13.902 1.00 49.59 100 THR A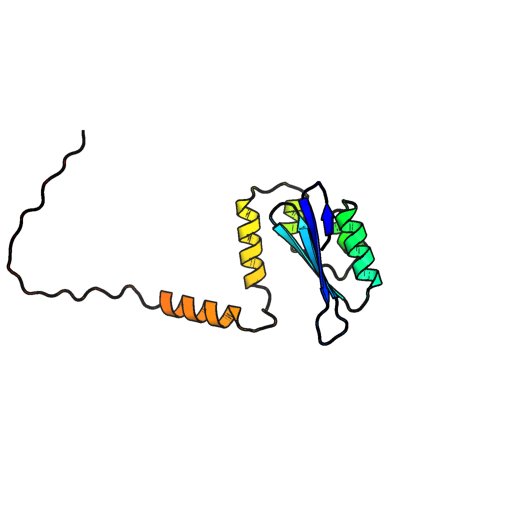 CA 1
ATOM 768 C C . THR A 1 100 ? 15.580 8.091 -13.770 1.00 49.59 100 THR A C 1
ATOM 770 O O . THR A 1 100 ? 15.865 8.999 -14.545 1.00 49.59 100 THR A O 1
ATOM 773 N N . GLY A 1 101 ? 16.420 7.742 -12.785 1.00 45.06 101 GLY A N 1
ATOM 774 C CA . GLY A 1 101 ? 17.746 8.355 -12.546 1.00 45.06 101 GLY A CA 1
ATOM 775 C C . GLY A 1 101 ? 17.775 9.872 -12.243 1.00 45.06 101 GLY A C 1
ATOM 776 O O . GLY A 1 101 ? 18.777 10.387 -11.745 1.00 45.06 101 GLY A O 1
ATOM 777 N N . ARG A 1 102 ? 16.685 10.604 -12.506 1.00 48.91 102 ARG A N 1
ATOM 778 C CA . ARG A 1 102 ? 16.546 12.063 -12.373 1.00 48.91 102 ARG A CA 1
ATOM 779 C C . ARG A 1 102 ? 16.701 12.591 -10.939 1.00 48.91 102 ARG A C 1
ATOM 781 O O . ARG A 1 102 ? 17.410 13.583 -10.779 1.00 48.91 102 ARG A O 1
ATOM 788 N N . PRO A 1 103 ? 16.142 11.951 -9.893 1.00 49.72 103 PRO A N 1
ATOM 789 C CA . PRO A 1 103 ? 16.278 12.444 -8.520 1.00 49.72 103 PRO A CA 1
ATOM 790 C C . PRO A 1 103 ? 17.735 12.505 -8.051 1.00 49.72 103 PRO A C 1
ATOM 792 O O . PRO A 1 103 ? 18.139 13.472 -7.412 1.00 49.72 103 PRO A O 1
ATOM 795 N N . ARG A 1 104 ? 18.560 11.518 -8.432 1.00 52.06 104 ARG A N 1
ATOM 796 C CA . ARG A 1 104 ? 19.985 11.481 -8.067 1.00 52.06 104 ARG A CA 1
ATOM 797 C C . ARG A 1 104 ? 20.787 12.616 -8.708 1.00 52.06 104 ARG A C 1
ATOM 799 O O . ARG A 1 104 ? 21.696 13.136 -8.070 1.00 52.06 104 ARG A O 1
ATOM 806 N N . ARG A 1 105 ? 20.439 13.034 -9.932 1.00 51.88 105 ARG A N 1
ATOM 807 C CA . ARG A 1 105 ? 21.096 14.167 -10.610 1.00 51.88 105 ARG A CA 1
ATOM 808 C C . ARG A 1 105 ? 20.775 15.499 -9.939 1.00 51.88 105 ARG A C 1
ATOM 810 O O . ARG A 1 105 ? 21.688 16.284 -9.727 1.00 51.88 105 ARG A O 1
ATOM 817 N N . LEU A 1 106 ? 19.519 15.717 -9.551 1.00 51.94 106 LEU A N 1
ATOM 818 C CA . LEU A 1 106 ? 19.106 16.942 -8.859 1.00 51.94 106 LEU A CA 1
ATOM 819 C C . LEU A 1 106 ? 19.695 17.030 -7.447 1.00 51.94 106 LEU A C 1
ATOM 821 O O . LEU A 1 106 ? 20.188 18.080 -7.064 1.00 51.94 106 LEU A O 1
ATOM 825 N N . ILE A 1 107 ? 19.738 15.919 -6.703 1.00 54.50 107 ILE A N 1
ATOM 826 C CA . ILE A 1 107 ? 20.370 15.886 -5.374 1.00 54.50 107 ILE A CA 1
ATOM 827 C C . ILE A 1 107 ? 21.884 16.111 -5.478 1.00 54.50 107 ILE A C 1
ATOM 829 O O . ILE A 1 107 ? 22.441 16.869 -4.692 1.00 54.50 107 ILE A O 1
ATOM 833 N N . ARG A 1 108 ? 22.562 15.507 -6.466 1.00 51.69 108 ARG A N 1
ATOM 834 C CA . ARG A 1 108 ? 23.992 15.761 -6.700 1.00 51.69 108 ARG A CA 1
ATOM 835 C C . ARG A 1 108 ? 24.246 17.214 -7.121 1.00 51.69 108 ARG A C 1
ATOM 837 O O . ARG A 1 108 ? 25.230 17.783 -6.669 1.00 51.69 108 ARG A O 1
ATOM 844 N N . ALA A 1 109 ? 23.368 17.812 -7.928 1.00 54.19 109 ALA A N 1
ATOM 845 C CA . ALA A 1 109 ? 23.454 19.222 -8.306 1.00 54.19 109 ALA A CA 1
ATOM 846 C C . ALA A 1 109 ? 23.248 20.153 -7.099 1.00 54.19 109 ALA A C 1
ATOM 848 O O . ALA A 1 109 ? 24.082 21.019 -6.864 1.00 54.19 109 ALA A O 1
ATOM 849 N N . SER A 1 110 ? 22.225 19.918 -6.269 1.00 50.78 110 SER A N 1
ATOM 850 C CA . SER A 1 110 ? 22.024 20.684 -5.030 1.00 50.78 110 SER A CA 1
ATOM 851 C C . SER A 1 110 ? 23.175 20.518 -4.041 1.00 50.78 110 SER A C 1
ATOM 853 O O . SER A 1 110 ? 23.608 21.499 -3.453 1.00 50.78 110 SER A O 1
ATOM 855 N N . ASN A 1 111 ? 23.713 19.309 -3.866 1.00 55.81 111 ASN A N 1
ATOM 856 C CA . ASN A 1 111 ? 24.858 19.099 -2.976 1.00 55.81 111 ASN A CA 1
ATOM 857 C C . ASN A 1 111 ? 26.147 19.730 -3.532 1.00 55.81 111 ASN A C 1
ATOM 859 O O . ASN A 1 111 ? 27.001 20.140 -2.753 1.00 55.81 111 ASN A O 1
ATOM 863 N N . ALA A 1 112 ? 26.287 19.835 -4.858 1.00 59.47 112 ALA A N 1
ATOM 864 C CA . ALA A 1 112 ? 27.387 20.560 -5.489 1.00 59.47 112 ALA A CA 1
ATOM 865 C C . ALA A 1 112 ? 27.256 22.084 -5.315 1.00 59.47 112 ALA A C 1
ATOM 867 O O . ALA A 1 112 ? 28.272 22.758 -5.159 1.00 59.47 112 ALA A O 1
ATOM 868 N N . ASP A 1 113 ? 26.031 22.616 -5.283 1.00 53.84 113 ASP A N 1
ATOM 869 C CA . ASP A 1 113 ? 25.770 24.023 -4.955 1.00 53.84 113 ASP A CA 1
ATOM 870 C C . ASP A 1 113 ? 25.998 24.322 -3.469 1.00 53.84 113 ASP A C 1
ATOM 872 O O . ASP A 1 113 ? 26.596 25.340 -3.142 1.00 53.84 113 ASP A O 1
ATOM 876 N N . LEU A 1 114 ? 25.618 23.412 -2.568 1.00 51.84 114 LEU A N 1
ATOM 877 C CA . LEU A 1 114 ? 25.878 23.547 -1.127 1.00 51.84 114 LEU A CA 1
ATOM 878 C C . LEU A 1 114 ? 27.360 23.348 -0.756 1.00 51.84 114 LEU A C 1
ATOM 880 O O . LEU A 1 114 ? 27.791 23.792 0.304 1.00 51.84 114 LEU A O 1
ATOM 884 N N . GLY A 1 115 ? 28.144 22.696 -1.622 1.00 47.28 115 GLY A N 1
ATOM 885 C CA . GLY A 1 115 ? 29.601 22.590 -1.501 1.00 47.28 115 GLY A CA 1
ATOM 886 C C . GLY A 1 115 ? 30.352 23.844 -1.962 1.00 47.28 115 GLY A C 1
ATOM 887 O O . GLY A 1 115 ? 31.543 23.984 -1.680 1.00 47.28 115 GLY A O 1
ATOM 888 N N . ARG A 1 116 ? 29.677 24.782 -2.642 1.00 49.94 116 ARG A N 1
ATOM 889 C CA . ARG A 1 116 ? 30.203 26.134 -2.828 1.00 49.94 116 ARG A CA 1
ATOM 890 C C . ARG A 1 116 ? 29.836 26.907 -1.572 1.00 49.94 116 ARG A C 1
ATOM 892 O O . ARG A 1 116 ? 28.693 27.320 -1.403 1.00 49.94 116 ARG A O 1
ATOM 899 N N . GLY A 1 117 ? 30.813 27.049 -0.678 1.00 47.25 117 GLY A N 1
ATOM 900 C CA . GLY A 1 117 ? 30.691 27.897 0.503 1.00 47.25 117 GLY A CA 1
ATOM 901 C C . GLY A 1 117 ? 30.140 29.287 0.154 1.00 47.25 117 GLY A C 1
ATOM 902 O O . GLY A 1 117 ? 30.150 29.682 -1.019 1.00 47.25 117 GLY A O 1
ATOM 903 N N . PRO A 1 118 ? 29.637 30.028 1.156 1.00 45.22 118 PRO A N 1
ATOM 904 C CA . PRO A 1 118 ? 29.042 31.339 0.939 1.00 45.22 118 PRO A CA 1
ATOM 905 C C . PRO A 1 118 ? 29.974 32.178 0.066 1.00 45.22 118 PRO A C 1
ATOM 907 O O . PRO A 1 118 ? 31.162 32.292 0.365 1.00 45.22 118 PRO A O 1
ATOM 910 N N . ARG A 1 119 ? 29.449 32.738 -1.035 1.00 49.25 119 ARG A N 1
ATOM 911 C CA . ARG A 1 119 ? 30.161 33.800 -1.746 1.00 49.25 119 ARG A CA 1
ATOM 912 C C . ARG A 1 119 ? 30.356 34.904 -0.724 1.00 49.25 119 ARG A C 1
ATOM 914 O O . ARG A 1 119 ? 29.392 35.575 -0.365 1.00 49.25 119 ARG A O 1
ATOM 921 N N . THR A 1 120 ? 31.578 35.039 -0.229 1.00 43.50 120 THR A N 1
ATOM 922 C CA . THR A 1 120 ? 31.998 36.198 0.540 1.00 43.50 120 THR A CA 1
ATOM 923 C C . THR A 1 120 ? 31.605 37.412 -0.300 1.00 43.50 120 THR A C 1
ATOM 925 O O . THR A 1 120 ? 32.039 37.488 -1.455 1.00 43.50 120 THR A O 1
ATOM 928 N N . PRO A 1 121 ? 30.737 38.320 0.180 1.00 38.56 121 PRO A N 1
ATOM 929 C CA . PRO A 1 121 ? 30.622 39.610 -0.475 1.00 38.56 121 PRO A CA 1
ATOM 930 C C . PRO A 1 121 ? 32.028 40.209 -0.453 1.00 38.56 121 PRO A C 1
ATOM 932 O O . PRO A 1 121 ? 32.700 40.162 0.578 1.00 38.56 121 PRO A O 1
ATOM 935 N N . ALA A 1 122 ? 32.510 40.649 -1.614 1.00 41.44 122 ALA A N 1
ATOM 936 C CA . ALA A 1 122 ? 33.805 41.293 -1.712 1.00 41.44 122 ALA A CA 1
ATOM 937 C C . ALA A 1 122 ? 33.850 42.426 -0.680 1.00 41.44 122 ALA A C 1
ATOM 939 O O . ALA A 1 122 ? 32.993 43.309 -0.689 1.00 41.44 122 ALA A O 1
ATOM 940 N N . THR A 1 123 ? 34.815 42.359 0.234 1.00 39.38 123 THR A N 1
ATOM 941 C CA . THR A 1 123 ? 35.195 43.490 1.071 1.00 39.38 123 THR A CA 1
ATOM 942 C C . THR A 1 123 ? 35.717 44.571 0.128 1.00 39.38 123 THR A C 1
ATOM 944 O O . THR A 1 123 ? 36.866 44.521 -0.303 1.00 39.38 123 THR A O 1
ATOM 947 N N . GLU A 1 124 ? 34.852 45.502 -0.267 1.00 40.84 124 GLU A N 1
ATOM 948 C CA . GLU A 1 124 ? 35.278 46.794 -0.796 1.00 40.84 124 GLU A CA 1
ATOM 949 C C . GLU A 1 124 ? 35.850 47.602 0.373 1.00 40.84 124 GLU A C 1
ATOM 951 O O . GLU A 1 124 ? 35.121 48.220 1.149 1.00 40.84 124 GLU A O 1
ATOM 956 N N . ASP A 1 125 ? 37.174 47.570 0.514 1.00 44.91 125 ASP A N 1
ATOM 957 C CA . ASP A 1 125 ? 37.906 48.585 1.262 1.00 44.91 125 ASP A CA 1
ATOM 958 C C . ASP A 1 125 ? 37.938 49.880 0.434 1.00 44.91 125 ASP A C 1
ATOM 960 O O . ASP A 1 125 ? 38.608 49.958 -0.597 1.00 44.91 125 ASP A O 1
ATOM 964 N N . GLY A 1 126 ? 37.204 50.902 0.892 1.00 35.28 126 GLY A N 1
ATOM 965 C CA . GLY A 1 126 ? 37.236 52.248 0.307 1.00 35.28 126 GLY A CA 1
ATOM 966 C C . GLY A 1 126 ? 36.085 53.178 0.721 1.00 35.28 126 GLY A C 1
ATOM 967 O O . GLY A 1 126 ? 35.254 53.538 -0.103 1.00 35.28 126 GLY A O 1
ATOM 968 N N . LEU A 1 127 ? 36.030 53.584 1.996 1.00 41.34 127 LEU A N 1
ATOM 969 C CA . LEU A 1 127 ? 35.186 54.682 2.537 1.00 41.34 127 LEU A CA 1
ATOM 970 C C . LEU A 1 127 ? 35.513 56.057 1.877 1.00 41.34 127 LEU A C 1
ATOM 972 O O . LEU A 1 127 ? 36.604 56.156 1.316 1.00 41.34 127 LEU A O 1
ATOM 976 N N . PRO A 1 128 ? 34.701 57.154 1.995 1.00 47.41 128 PRO A N 1
ATOM 977 C CA . PRO A 1 128 ? 33.754 57.459 3.087 1.00 47.41 128 PRO A CA 1
ATOM 978 C C . PRO A 1 128 ? 32.415 58.147 2.698 1.00 47.41 128 PRO A C 1
ATOM 980 O O . PRO A 1 128 ? 32.317 58.913 1.745 1.00 47.41 128 PRO A O 1
ATOM 983 N N . GLY A 1 129 ? 31.373 57.991 3.523 1.00 35.19 129 GLY A N 1
ATOM 984 C CA . GLY A 1 129 ? 30.143 58.786 3.379 1.00 35.19 129 GLY A CA 1
ATOM 985 C C . GLY A 1 129 ? 29.072 58.427 4.402 1.00 35.19 129 GLY A C 1
ATOM 986 O O . GLY A 1 129 ? 28.522 57.336 4.369 1.00 35.19 129 GLY A O 1
ATOM 987 N N . GLY A 1 130 ? 28.806 59.332 5.343 1.00 42.59 130 GLY A N 1
ATOM 988 C CA . GLY A 1 130 ? 28.048 59.068 6.565 1.00 42.59 130 GLY A CA 1
ATOM 989 C C . GLY A 1 130 ? 26.597 58.597 6.415 1.00 42.59 130 GLY A C 1
ATOM 990 O O . GLY A 1 130 ? 25.883 58.956 5.482 1.00 42.59 130 GLY A O 1
ATOM 991 N N . ARG A 1 131 ? 26.121 57.910 7.459 1.00 39.41 131 ARG A N 1
ATOM 992 C CA . ARG A 1 131 ? 24.988 58.346 8.297 1.00 39.41 131 ARG A CA 1
ATOM 993 C C . ARG A 1 131 ? 24.879 57.445 9.535 1.00 39.41 131 ARG A C 1
ATOM 995 O O . ARG A 1 131 ? 25.108 56.245 9.468 1.00 39.41 131 ARG A O 1
ATOM 1002 N N . ARG A 1 132 ? 24.595 58.065 10.684 1.00 44.19 132 ARG A N 1
ATOM 1003 C CA . ARG A 1 132 ? 24.487 57.428 12.007 1.00 44.19 132 ARG A CA 1
ATOM 1004 C C . ARG A 1 132 ? 23.323 56.427 12.045 1.00 44.19 132 ARG A C 1
ATOM 1006 O O . ARG A 1 132 ? 22.246 56.740 11.547 1.00 44.19 132 ARG A O 1
ATOM 1013 N N . ALA A 1 133 ? 23.523 55.285 12.701 1.00 43.09 133 ALA A N 1
ATOM 1014 C CA . ALA A 1 133 ? 22.452 54.361 13.071 1.00 43.09 133 ALA A CA 1
ATOM 1015 C C . ALA A 1 133 ? 21.718 54.851 14.342 1.00 43.09 133 ALA A C 1
ATOM 1017 O O . ALA A 1 133 ? 22.379 55.365 15.251 1.00 43.09 133 ALA A O 1
ATOM 1018 N N . PRO A 1 134 ? 20.385 54.698 14.448 1.00 43.09 134 PRO A N 1
ATOM 1019 C CA . PRO A 1 134 ? 19.662 54.945 15.689 1.00 43.09 134 PRO A CA 1
ATOM 1020 C C . PRO A 1 134 ? 19.849 53.768 16.655 1.00 43.09 134 PRO A C 1
ATOM 1022 O O . PRO A 1 134 ? 19.602 52.612 16.318 1.00 43.09 134 PRO A O 1
ATOM 1025 N N . THR A 1 135 ? 20.285 54.068 17.876 1.00 51.56 135 THR A N 1
ATOM 1026 C CA . THR A 1 135 ? 20.358 53.109 18.981 1.00 51.56 135 THR A CA 1
ATOM 1027 C C . THR A 1 135 ? 18.956 52.833 19.513 1.00 51.56 135 THR A C 1
ATOM 1029 O O . THR A 1 135 ? 18.323 53.731 20.068 1.00 51.56 135 THR A O 1
ATOM 1032 N N . TRP A 1 136 ? 18.484 51.597 19.378 1.00 39.59 136 TRP A N 1
ATOM 1033 C CA . TRP A 1 136 ? 17.275 51.114 20.043 1.00 39.59 136 TRP A CA 1
ATOM 1034 C C . TRP A 1 136 ? 17.673 50.359 21.321 1.00 39.59 136 TRP A C 1
ATOM 1036 O O . TRP A 1 136 ? 18.552 49.499 21.275 1.00 39.59 136 TRP A O 1
ATOM 1046 N N . ARG A 1 137 ? 17.064 50.703 22.464 1.00 38.12 137 ARG A N 1
ATOM 1047 C CA . ARG A 1 137 ? 17.175 49.970 23.740 1.00 38.12 137 ARG A CA 1
ATOM 1048 C C . ARG A 1 137 ? 15.834 49.283 24.033 1.00 38.12 137 ARG A C 1
ATOM 1050 O O . ARG A 1 137 ? 14.819 49.969 23.912 1.00 38.12 137 ARG A O 1
ATOM 1057 N N . PRO A 1 138 ? 15.807 48.002 24.440 1.00 47.84 138 PRO A N 1
ATOM 1058 C CA . PRO A 1 138 ? 14.585 47.368 24.924 1.00 47.84 138 PRO A CA 1
ATOM 1059 C C . PRO A 1 138 ? 14.299 47.730 26.397 1.00 47.84 138 PRO A C 1
ATOM 1061 O 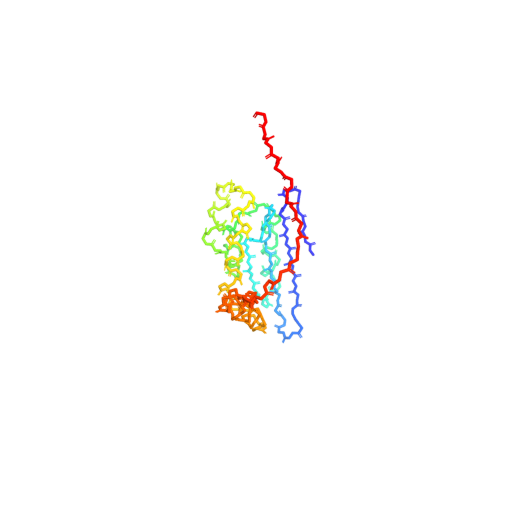O . PRO A 1 138 ? 15.218 48.199 27.080 1.00 47.84 138 PRO A O 1
ATOM 1064 N N . PRO A 1 139 ? 13.049 47.522 26.860 1.00 62.56 139 PRO A N 1
ATOM 1065 C CA . PRO A 1 139 ? 12.627 47.708 28.251 1.00 62.56 139 PRO A CA 1
ATOM 1066 C C . PRO A 1 139 ? 13.221 46.674 29.215 1.00 62.56 139 PRO A C 1
ATOM 1068 O O . PRO A 1 139 ? 13.495 45.533 28.775 1.00 62.56 139 PRO A O 1
#

Secondary structure (DSSP, 8-state):
-EE-TTS-EEEEEE-TTSSPEEEEEEETTEEEEEEEES-HHHHHHHHHHHHTT--HHHHHHH-TTEEE-HHHHHHHHS---THHHHHHHHHHHHHS--TTSHHHHHHHHHHHHHTS---PPP---------PPP-----

Sequence (139 aa):
MFNTADGRRVIVATGDGEHRHSVRLYGPGAWLATGATSEPAAVVLATAAWTGGAGLERTRAAAPFIHCGDWTLTREREPLDEVEPAWWFKLESRSRPSRTGRPRRLIRASNADLGRGPRTPATEDGLPGGRRAPTWRPP

Radius of gyration: 24.83 Å; chains: 1; bounding box: 51×72×49 Å